Protein AF-A0A7N1A7R1-F1 (afdb_monomer_lite)

Structure (mmCIF, N/CA/C/O backbone):
data_AF-A0A7N1A7R1-F1
#
_entry.id   AF-A0A7N1A7R1-F1
#
loop_
_atom_site.group_PDB
_atom_site.id
_atom_site.type_symbol
_atom_site.label_atom_id
_atom_site.label_alt_id
_atom_site.label_comp_id
_atom_site.label_asym_id
_atom_site.label_entity_id
_atom_site.label_seq_id
_atom_site.pdbx_PDB_ins_code
_atom_site.Cartn_x
_atom_site.Cartn_y
_atom_site.Cartn_z
_atom_site.occupancy
_atom_site.B_iso_or_equiv
_atom_site.auth_seq_id
_atom_site.auth_comp_id
_atom_site.auth_asym_id
_atom_site.auth_atom_id
_atom_site.pdbx_PDB_model_num
ATOM 1 N N . MET A 1 1 ? -3.453 -7.216 -19.757 1.00 86.88 1 MET A N 1
ATOM 2 C CA . MET A 1 1 ? -2.695 -7.374 -18.494 1.00 86.88 1 MET A CA 1
ATOM 3 C C . MET A 1 1 ? -1.638 -6.283 -18.431 1.00 86.88 1 MET A C 1
ATOM 5 O O . MET A 1 1 ? -1.016 -6.055 -19.463 1.00 86.88 1 MET A O 1
ATOM 9 N N . PRO A 1 2 ? -1.435 -5.600 -17.291 1.00 92.50 2 PRO A N 1
ATOM 10 C CA . PRO A 1 2 ? -0.330 -4.655 -17.139 1.00 92.50 2 PRO A CA 1
ATOM 11 C C . PRO A 1 2 ? 1.017 -5.373 -17.261 1.00 92.50 2 PRO A C 1
ATOM 13 O O . PRO A 1 2 ? 1.171 -6.484 -16.754 1.00 92.50 2 PRO A O 1
ATOM 16 N N . PHE A 1 3 ? 1.992 -4.735 -17.901 1.00 91.94 3 PHE A N 1
ATOM 17 C CA . PHE A 1 3 ? 3.361 -5.236 -18.005 1.00 91.94 3 PHE A CA 1
ATOM 18 C C . PHE A 1 3 ? 4.352 -4.109 -17.717 1.00 91.94 3 PHE A C 1
ATOM 20 O O . PHE A 1 3 ? 4.019 -2.926 -17.795 1.00 91.94 3 PHE A O 1
ATOM 27 N N . THR A 1 4 ? 5.578 -4.471 -17.353 1.00 90.50 4 THR A N 1
ATOM 28 C CA . THR A 1 4 ? 6.658 -3.500 -17.155 1.00 90.50 4 THR A CA 1
ATOM 29 C C . THR A 1 4 ? 7.509 -3.433 -18.413 1.00 90.50 4 THR A C 1
ATOM 31 O O . THR A 1 4 ? 7.821 -4.457 -19.001 1.00 90.50 4 THR A O 1
ATOM 34 N N . VAL A 1 5 ? 7.967 -2.244 -18.808 1.00 87.88 5 VAL A N 1
ATOM 35 C CA . VAL A 1 5 ? 8.878 -2.094 -19.960 1.00 87.88 5 VAL A CA 1
ATOM 36 C C . VAL A 1 5 ? 10.149 -2.942 -19.801 1.00 87.88 5 VAL A C 1
ATOM 38 O O . VAL A 1 5 ? 10.743 -3.350 -20.789 1.00 87.88 5 VAL A O 1
ATOM 41 N N . ARG A 1 6 ? 10.544 -3.270 -18.561 1.00 86.62 6 ARG A N 1
ATOM 42 C CA . ARG A 1 6 ? 11.697 -4.139 -18.277 1.00 86.62 6 ARG A CA 1
ATOM 43 C C . ARG A 1 6 ? 11.546 -5.573 -18.790 1.00 86.62 6 ARG A C 1
ATOM 45 O O . ARG A 1 6 ? 12.562 -6.234 -18.940 1.00 86.62 6 ARG A O 1
ATOM 52 N N . THR A 1 7 ? 10.328 -6.064 -19.029 1.00 86.94 7 THR A N 1
ATOM 53 C CA . THR A 1 7 ? 10.118 -7.408 -19.597 1.00 86.94 7 THR A CA 1
ATOM 54 C C . THR A 1 7 ? 10.251 -7.432 -21.117 1.00 86.94 7 THR A C 1
ATOM 56 O O . THR A 1 7 ? 10.199 -8.506 -21.699 1.00 86.94 7 THR A O 1
ATOM 59 N N . LEU A 1 8 ? 10.396 -6.275 -21.773 1.00 85.75 8 LEU A N 1
ATOM 60 C CA . LEU A 1 8 ? 10.698 -6.204 -23.200 1.00 85.75 8 LEU A CA 1
ATOM 61 C C . LEU A 1 8 ? 12.222 -6.252 -23.372 1.00 85.75 8 LEU A C 1
ATOM 63 O O . LEU A 1 8 ? 12.931 -5.361 -22.908 1.00 85.75 8 LEU A O 1
ATOM 67 N N . GLU A 1 9 ? 12.724 -7.304 -24.018 1.00 72.94 9 GLU A N 1
ATOM 68 C CA . GLU A 1 9 ? 14.166 -7.571 -24.163 1.00 72.94 9 GLU A CA 1
ATOM 69 C C . GLU A 1 9 ? 14.865 -6.578 -25.108 1.00 72.94 9 GLU A C 1
ATOM 71 O O . GLU A 1 9 ? 16.069 -6.325 -25.010 1.00 72.94 9 GLU A O 1
ATOM 76 N N . GLU A 1 10 ? 14.108 -5.956 -26.011 1.00 78.19 10 GLU A N 1
ATOM 77 C CA . GLU A 1 10 ? 14.656 -5.067 -27.024 1.00 78.19 10 GLU A CA 1
ATOM 78 C C . GLU A 1 10 ? 14.799 -3.622 -26.534 1.00 78.19 10 GLU A C 1
ATOM 80 O O . GLU A 1 10 ? 13.828 -2.933 -26.219 1.00 78.19 10 GLU A O 1
ATOM 85 N N . LYS A 1 11 ? 16.020 -3.075 -26.611 1.00 71.44 11 LYS A N 1
ATOM 86 C CA . LYS A 1 11 ? 16.288 -1.646 -26.341 1.00 71.44 11 LYS A CA 1
ATOM 87 C C . LYS A 1 11 ? 15.489 -0.700 -27.253 1.00 71.44 11 LYS A C 1
ATOM 89 O O . LYS A 1 11 ? 15.224 0.439 -26.871 1.00 71.44 11 LYS A O 1
ATOM 94 N N . ARG A 1 12 ? 15.097 -1.176 -28.442 1.00 76.06 12 ARG A N 1
ATOM 95 C CA . ARG A 1 12 ? 14.294 -0.441 -29.434 1.00 76.06 12 ARG A CA 1
ATOM 96 C C . ARG A 1 12 ? 12.810 -0.364 -29.074 1.00 76.06 12 ARG A C 1
ATOM 98 O O . ARG A 1 12 ? 12.125 0.518 -29.583 1.00 76.06 12 ARG A O 1
ATOM 105 N N . ALA A 1 13 ? 12.335 -1.191 -28.139 1.00 81.00 13 ALA A N 1
ATOM 106 C CA . ALA A 1 13 ? 10.935 -1.213 -27.726 1.00 81.00 13 ALA A CA 1
ATOM 107 C C . ALA A 1 13 ? 10.445 0.143 -27.191 1.00 81.00 13 ALA A C 1
ATOM 109 O O . ALA A 1 13 ? 9.278 0.477 -27.350 1.00 81.00 13 ALA A O 1
ATOM 110 N N . ARG A 1 14 ? 11.329 0.975 -26.621 1.00 80.94 14 ARG A N 1
ATOM 111 C CA . ARG A 1 14 ? 10.969 2.322 -26.138 1.00 80.94 14 ARG A CA 1
ATOM 112 C C . ARG A 1 14 ? 10.454 3.250 -27.242 1.00 80.94 14 ARG A C 1
ATOM 114 O O . ARG A 1 14 ? 9.611 4.089 -26.954 1.00 80.94 14 ARG A O 1
ATOM 121 N N . LEU A 1 15 ? 10.952 3.096 -28.472 1.00 83.94 15 LEU A N 1
ATOM 122 C CA . LEU A 1 15 ? 10.509 3.900 -29.613 1.00 83.94 15 LEU A CA 1
ATOM 123 C C . LEU A 1 15 ? 9.097 3.493 -30.045 1.00 83.94 15 LEU A C 1
ATOM 125 O O . LEU A 1 15 ? 8.231 4.352 -30.161 1.00 83.94 15 LEU A O 1
ATOM 129 N N . GLY A 1 16 ? 8.846 2.186 -30.183 1.00 88.25 16 GLY A N 1
ATOM 130 C CA . GLY A 1 16 ? 7.515 1.671 -30.529 1.00 88.25 16 GLY A CA 1
ATOM 131 C C . GLY A 1 16 ? 6.475 1.900 -29.428 1.00 88.25 16 GLY A C 1
ATOM 132 O O . GLY A 1 16 ? 5.317 2.176 -29.713 1.00 88.25 16 GLY A O 1
ATOM 133 N N . LEU A 1 17 ? 6.882 1.866 -28.154 1.00 89.06 17 LEU A N 1
ATOM 134 C CA . LEU A 1 17 ? 5.981 2.163 -27.037 1.00 89.06 17 LEU A CA 1
ATOM 135 C C . LEU A 1 17 ? 5.451 3.599 -27.072 1.00 89.06 17 LEU A C 1
ATOM 137 O O . LEU A 1 17 ? 4.298 3.810 -26.709 1.00 89.06 17 LEU A O 1
ATOM 141 N N . LEU A 1 18 ? 6.268 4.571 -27.490 1.00 89.31 18 LEU A N 1
ATOM 142 C CA . LEU A 1 18 ? 5.836 5.966 -27.580 1.00 89.31 18 LEU A CA 1
ATOM 143 C C . LEU A 1 18 ? 4.723 6.132 -28.621 1.00 89.31 18 LEU A C 1
ATOM 145 O O . LEU A 1 18 ? 3.727 6.791 -28.346 1.00 89.31 18 LEU A O 1
ATOM 149 N N . GLU A 1 19 ? 4.865 5.484 -29.777 1.00 91.62 19 GLU A N 1
ATOM 150 C CA . GLU A 1 19 ? 3.824 5.438 -30.807 1.00 91.62 19 GLU A CA 1
ATOM 151 C C . GLU A 1 19 ? 2.548 4.773 -30.271 1.00 91.62 19 GLU A C 1
ATOM 153 O O . GLU A 1 19 ? 1.469 5.356 -30.348 1.00 91.62 19 GLU A O 1
ATOM 158 N N . CYS A 1 20 ? 2.666 3.611 -29.623 1.00 92.06 20 CYS A N 1
ATOM 159 C CA . CYS A 1 20 ? 1.520 2.918 -29.035 1.00 92.06 20 CYS A CA 1
ATOM 160 C C . CYS A 1 20 ? 0.779 3.744 -27.971 1.00 92.06 20 CYS A C 1
ATOM 162 O O . CYS A 1 20 ? -0.436 3.620 -27.853 1.00 92.06 20 CYS A O 1
ATOM 164 N N . VAL A 1 21 ? 1.482 4.565 -27.188 1.00 92.06 21 VAL A N 1
ATOM 165 C CA . VAL A 1 21 ? 0.848 5.470 -26.214 1.00 92.06 21 VAL A CA 1
ATOM 166 C C . VAL A 1 21 ? 0.192 6.660 -26.919 1.00 92.06 21 VAL A C 1
ATOM 168 O O . VAL A 1 21 ? -0.936 7.001 -26.587 1.00 92.06 21 VAL A O 1
ATOM 171 N N . ASN A 1 22 ? 0.849 7.260 -27.917 1.00 93.31 22 ASN A N 1
ATOM 172 C CA . ASN A 1 22 ? 0.305 8.399 -28.669 1.00 93.31 22 ASN A CA 1
ATOM 173 C C . ASN A 1 22 ? -0.951 8.047 -29.481 1.00 93.31 22 ASN A C 1
ATOM 175 O O . ASN A 1 22 ? -1.760 8.925 -29.764 1.00 93.31 22 ASN A O 1
ATOM 179 N N . HIS A 1 23 ? -1.093 6.779 -29.870 1.00 95.81 23 HIS A N 1
ATOM 180 C CA . HIS A 1 23 ? -2.244 6.257 -30.608 1.00 95.81 23 HIS A CA 1
ATOM 181 C C . HIS A 1 23 ? -3.241 5.486 -29.723 1.00 95.81 23 HIS A C 1
ATOM 183 O O . HIS A 1 23 ? -4.032 4.703 -30.247 1.00 95.81 23 HIS A O 1
ATOM 189 N N . ASP A 1 24 ? -3.197 5.669 -28.397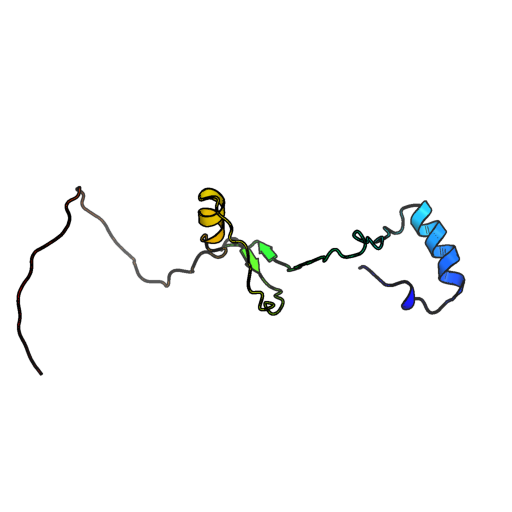 1.00 92.25 24 ASP A N 1
ATOM 190 C CA . ASP A 1 24 ? -4.121 5.064 -27.419 1.00 92.25 24 ASP A CA 1
ATOM 191 C C . ASP A 1 24 ? -4.186 3.521 -27.439 1.00 92.25 24 ASP A C 1
ATOM 193 O O . ASP A 1 24 ? -5.121 2.903 -26.925 1.00 92.25 24 ASP A O 1
ATOM 197 N N . LEU A 1 25 ? -3.165 2.859 -27.990 1.00 94.06 25 LEU A N 1
ATOM 198 C CA . LEU A 1 25 ? -3.036 1.398 -27.959 1.00 94.06 25 LEU A CA 1
ATOM 199 C C . LEU A 1 25 ? -2.582 0.906 -26.580 1.00 94.06 25 LEU A C 1
ATOM 201 O O . LEU A 1 25 ? -2.847 -0.237 -26.201 1.00 94.06 25 LEU A O 1
ATOM 205 N N . LEU A 1 26 ? -1.881 1.758 -25.827 1.00 92.69 26 LEU A N 1
ATOM 206 C CA . LEU A 1 26 ? -1.390 1.472 -24.485 1.00 92.69 26 LEU A CA 1
ATOM 207 C C . LEU A 1 26 ? -1.720 2.610 -23.524 1.00 92.69 26 LEU A C 1
ATOM 209 O O . LEU A 1 26 ? -1.340 3.753 -23.748 1.00 92.69 26 LEU A O 1
ATOM 213 N N . GLN A 1 27 ? -2.323 2.256 -22.388 1.00 92.12 27 GLN A N 1
ATOM 214 C CA . GLN A 1 27 ? -2.546 3.184 -21.284 1.00 92.12 27 GLN A CA 1
ATOM 215 C C . GLN A 1 27 ? -1.329 3.184 -20.342 1.00 92.12 27 GLN A C 1
ATOM 217 O O . GLN A 1 27 ? -1.044 2.149 -19.722 1.00 92.12 27 GLN A O 1
ATOM 222 N N . PRO A 1 28 ? -0.601 4.307 -20.192 1.00 92.75 28 PRO A N 1
ATOM 223 C CA . PRO A 1 28 ? 0.503 4.392 -19.248 1.00 92.75 28 PRO A CA 1
ATOM 224 C C . PRO A 1 28 ? -0.004 4.464 -17.801 1.00 92.75 28 PRO A C 1
ATOM 226 O O . PRO A 1 28 ? -1.024 5.081 -17.502 1.00 92.75 28 PRO A O 1
ATOM 229 N N . TYR A 1 29 ? 0.760 3.875 -16.879 1.00 94.31 29 TYR A N 1
ATOM 230 C CA . TYR A 1 29 ? 0.573 4.037 -15.434 1.00 94.31 29 TYR A CA 1
ATOM 231 C C . TYR A 1 29 ? 1.666 4.984 -14.907 1.00 94.31 29 TYR A C 1
ATOM 233 O O . TYR A 1 29 ? 2.782 4.517 -14.656 1.00 94.31 29 TYR A O 1
ATOM 241 N N . PRO A 1 30 ? 1.408 6.304 -14.799 1.00 92.00 30 PRO A N 1
ATOM 242 C CA . PRO A 1 30 ? 2.424 7.271 -14.395 1.00 92.00 30 PRO A CA 1
ATOM 243 C C . PRO A 1 30 ? 2.843 7.070 -12.936 1.00 92.00 30 PRO A C 1
ATOM 245 O O . PRO A 1 30 ? 2.038 6.696 -12.081 1.00 92.00 30 PRO A O 1
ATOM 248 N N . VAL A 1 31 ? 4.115 7.346 -12.648 1.00 92.31 31 VAL A N 1
ATOM 249 C CA . VAL A 1 31 ? 4.639 7.337 -11.280 1.00 92.31 31 VAL A CA 1
ATOM 250 C C . VAL A 1 31 ? 4.306 8.678 -10.634 1.00 92.31 31 VAL A C 1
ATOM 252 O O . VAL A 1 31 ? 4.738 9.723 -11.114 1.00 92.31 31 VAL A O 1
ATOM 255 N N . LEU A 1 32 ? 3.512 8.637 -9.565 1.00 93.38 32 LEU A N 1
ATOM 256 C CA . LEU A 1 32 ? 3.114 9.812 -8.795 1.00 93.38 32 LEU A CA 1
ATOM 257 C C . LEU A 1 32 ? 3.966 9.912 -7.528 1.00 93.38 32 LEU A C 1
ATOM 259 O O . LEU A 1 32 ? 4.276 8.896 -6.904 1.00 93.38 32 LEU A O 1
ATOM 263 N N . HIS A 1 33 ? 4.325 11.138 -7.157 1.00 93.25 33 HIS A N 1
ATOM 264 C CA . HIS A 1 33 ? 5.130 11.440 -5.979 1.00 93.25 33 HIS A CA 1
ATOM 265 C C . HIS A 1 33 ? 4.417 12.474 -5.107 1.00 93.25 33 HIS A C 1
ATOM 267 O O . HIS A 1 33 ? 3.824 13.416 -5.630 1.00 93.25 33 HIS A O 1
ATOM 273 N N . GLU A 1 34 ? 4.513 12.302 -3.790 1.00 94.56 34 GLU A N 1
ATOM 274 C CA . GLU A 1 34 ? 4.093 13.308 -2.812 1.00 94.56 34 GLU A CA 1
ATOM 275 C C . GLU A 1 34 ? 5.217 14.306 -2.519 1.00 94.56 34 GLU A C 1
ATOM 277 O O . GLU A 1 34 ? 6.350 14.172 -2.998 1.00 94.56 34 GLU A O 1
ATOM 282 N N . LYS A 1 35 ? 4.899 15.330 -1.724 1.00 95.25 35 LYS A N 1
ATOM 283 C CA . LYS A 1 35 ? 5.865 16.349 -1.318 1.00 95.25 35 LYS A CA 1
ATOM 284 C C . LYS A 1 35 ? 7.015 15.737 -0.504 1.00 95.25 35 LYS A C 1
ATOM 286 O O . LYS A 1 35 ? 6.824 14.742 0.199 1.00 95.25 35 LYS A O 1
ATOM 291 N N . PRO A 1 36 ? 8.214 16.345 -0.551 1.00 91.56 36 PRO A N 1
ATOM 292 C CA . PRO A 1 36 ? 9.340 15.883 0.250 1.00 91.56 36 PRO A CA 1
ATOM 293 C C . PRO A 1 36 ? 8.994 15.883 1.745 1.00 91.56 36 PRO A C 1
ATOM 295 O O . PRO A 1 36 ? 8.635 16.922 2.293 1.00 91.56 36 PRO A O 1
ATOM 298 N N . GLY A 1 37 ? 9.134 14.725 2.392 1.00 91.19 37 GLY A N 1
ATOM 299 C CA . GLY A 1 37 ? 8.854 14.544 3.821 1.00 91.19 37 GLY A CA 1
ATOM 300 C C . GLY A 1 37 ? 7.480 13.951 4.150 1.00 91.19 37 GLY A C 1
ATOM 30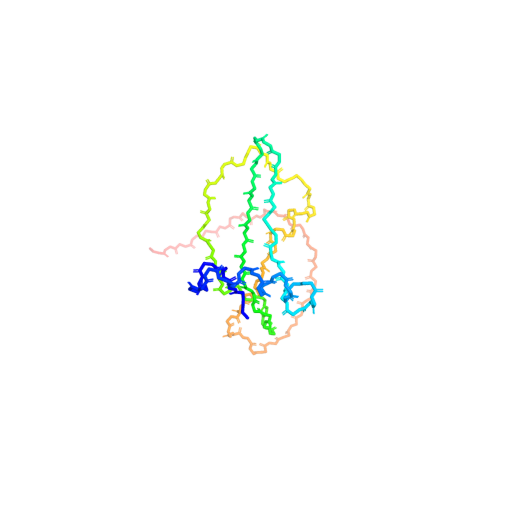1 O O . GLY A 1 37 ? 7.276 13.561 5.298 1.00 91.19 37 GLY A O 1
ATOM 302 N N . ASP A 1 38 ? 6.579 13.818 3.170 1.00 92.94 38 ASP A N 1
ATOM 303 C CA . ASP A 1 38 ? 5.262 13.201 3.365 1.00 92.94 38 ASP A CA 1
ATOM 304 C C . ASP A 1 38 ? 5.288 11.678 3.135 1.00 92.94 38 ASP A C 1
ATOM 306 O O . ASP A 1 38 ? 6.127 11.138 2.408 1.00 92.94 38 ASP A O 1
ATOM 310 N N . PHE A 1 39 ? 4.334 10.972 3.750 1.00 89.38 39 PHE A N 1
ATOM 311 C CA . PHE A 1 39 ? 4.198 9.515 3.666 1.00 89.38 39 PHE A CA 1
ATOM 312 C C . PHE A 1 39 ? 2.922 9.105 2.924 1.00 89.38 39 PHE A C 1
ATOM 314 O O . PHE A 1 39 ? 1.847 9.650 3.169 1.00 89.38 39 PHE A O 1
ATOM 321 N N . VAL A 1 40 ? 3.026 8.076 2.074 1.00 91.38 40 VAL A N 1
ATOM 322 C CA . VAL A 1 40 ? 1.895 7.498 1.329 1.00 91.38 40 VAL A CA 1
ATOM 323 C C . VAL A 1 40 ? 1.589 6.095 1.833 1.00 91.38 40 VAL A C 1
ATOM 325 O O . VAL A 1 40 ? 2.455 5.222 1.805 1.00 91.38 40 VAL A O 1
ATOM 328 N N . ALA A 1 41 ? 0.335 5.852 2.216 1.00 90.19 41 ALA A N 1
ATOM 329 C CA . ALA A 1 41 ? -0.173 4.520 2.531 1.00 90.19 41 ALA A CA 1
ATOM 330 C C . ALA A 1 41 ? -1.184 4.067 1.464 1.00 90.19 41 ALA A C 1
ATOM 332 O O . ALA A 1 41 ? -2.168 4.756 1.201 1.00 90.19 41 ALA A O 1
ATOM 333 N N . HIS A 1 42 ? -0.968 2.893 0.862 1.00 88.94 42 HIS A N 1
ATOM 334 C CA . HIS A 1 42 ? -1.872 2.306 -0.134 1.00 88.94 42 HIS A CA 1
ATOM 335 C C . HIS A 1 42 ? -2.208 0.865 0.249 1.00 88.94 42 HIS A C 1
ATOM 337 O O . HIS A 1 42 ? -1.348 -0.013 0.236 1.00 88.94 42 HIS A O 1
ATOM 343 N N . ILE A 1 43 ? -3.485 0.610 0.542 1.00 90.06 43 ILE A N 1
ATOM 344 C CA . ILE A 1 43 ? -4.009 -0.732 0.804 1.00 90.06 43 ILE A CA 1
ATOM 345 C C . ILE A 1 43 ? -4.892 -1.138 -0.376 1.00 90.06 43 ILE A C 1
ATOM 347 O O . ILE A 1 43 ? -5.959 -0.566 -0.586 1.00 90.06 43 ILE A O 1
ATOM 351 N N . LYS A 1 44 ? -4.450 -2.132 -1.152 1.00 91.88 44 LYS A N 1
ATOM 352 C CA . LYS A 1 44 ? -5.202 -2.679 -2.287 1.00 91.88 44 LYS A CA 1
ATOM 353 C C . LYS A 1 44 ? -5.620 -4.111 -1.990 1.00 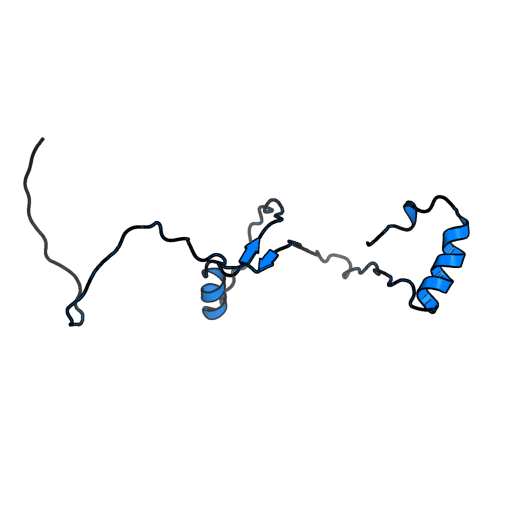91.88 44 LYS A C 1
ATOM 355 O O . LYS A 1 44 ? -4.796 -4.936 -1.606 1.00 91.88 44 LYS A O 1
ATOM 360 N N . PHE A 1 45 ? -6.894 -4.403 -2.205 1.00 91.88 45 PHE A N 1
ATOM 361 C CA . PHE A 1 45 ? -7.445 -5.745 -2.110 1.00 91.88 45 PHE A CA 1
ATOM 362 C C . PHE A 1 45 ? -8.540 -5.934 -3.155 1.00 91.88 45 PHE A C 1
ATOM 364 O O . PHE A 1 45 ? -9.114 -4.977 -3.670 1.00 91.88 45 PHE A O 1
ATOM 371 N N . THR A 1 46 ? -8.820 -7.187 -3.469 1.00 92.94 46 THR A N 1
ATOM 372 C CA . THR A 1 46 ? -9.852 -7.600 -4.413 1.00 92.94 46 THR A CA 1
ATOM 373 C C . THR A 1 46 ? -11.031 -8.186 -3.646 1.00 92.94 46 THR A C 1
ATOM 375 O O . THR A 1 46 ? -10.865 -8.929 -2.672 1.00 92.94 46 THR A O 1
ATOM 378 N N . VAL A 1 47 ? -12.236 -7.807 -4.069 1.00 91.81 47 VAL A N 1
ATOM 379 C CA . VAL A 1 47 ? -13.503 -8.212 -3.454 1.00 91.81 47 VAL A CA 1
ATOM 380 C C . VAL A 1 47 ? -14.375 -8.869 -4.509 1.00 91.81 47 VAL A C 1
ATOM 382 O O . VAL A 1 47 ? -14.501 -8.353 -5.617 1.00 91.81 47 VAL A O 1
ATOM 385 N N . LEU A 1 48 ? -15.004 -9.981 -4.152 1.00 91.12 48 LEU A N 1
ATOM 386 C CA . LEU A 1 48 ? -16.064 -10.608 -4.924 1.00 91.12 48 LEU A CA 1
ATOM 387 C C . LEU A 1 48 ? -17.419 -10.174 -4.371 1.00 91.12 48 LEU A C 1
ATOM 389 O O . LEU A 1 48 ? -17.672 -10.270 -3.170 1.00 91.12 48 LEU A O 1
ATOM 393 N N . LEU A 1 49 ? -18.308 -9.721 -5.248 1.00 89.81 49 LEU A N 1
ATOM 394 C CA . LEU A 1 49 ? -19.678 -9.381 -4.878 1.00 89.81 49 LEU A CA 1
ATOM 395 C C . LEU A 1 49 ? -20.560 -10.611 -5.070 1.00 89.81 49 LEU A C 1
ATOM 397 O O . LEU A 1 49 ? -20.965 -10.932 -6.184 1.00 89.81 49 LEU A O 1
ATOM 401 N N . MET A 1 50 ? -20.841 -11.312 -3.973 1.00 87.69 50 MET A N 1
ATOM 402 C CA . MET A 1 50 ? -21.706 -12.488 -3.981 1.00 87.69 50 MET A CA 1
ATOM 403 C C . MET A 1 50 ? -23.104 -12.119 -3.467 1.00 87.69 50 MET A C 1
ATOM 405 O O . MET A 1 50 ? -23.234 -11.210 -2.645 1.00 87.69 50 MET A O 1
ATOM 409 N N . PRO A 1 51 ? -24.159 -12.878 -3.821 1.00 85.62 51 PRO A N 1
ATOM 410 C CA . PRO A 1 51 ? -25.495 -12.683 -3.241 1.00 85.62 51 PRO A CA 1
ATOM 411 C C . PRO A 1 51 ? -25.519 -12.759 -1.701 1.00 85.62 51 PRO A C 1
ATOM 413 O O . PRO A 1 51 ? -26.363 -12.152 -1.045 1.00 85.62 51 PRO A O 1
ATOM 416 N N . ASN A 1 52 ? -24.558 -13.481 -1.113 1.00 79.56 52 ASN A N 1
ATOM 417 C CA . ASN A 1 52 ? -24.396 -13.633 0.336 1.00 79.56 52 ASN A CA 1
ATOM 418 C C . ASN A 1 52 ? -23.623 -12.476 1.005 1.00 79.56 52 ASN A C 1
ATOM 420 O O . ASN A 1 52 ? -23.502 -12.462 2.231 1.00 79.56 52 ASN A O 1
ATOM 424 N N . GLY A 1 53 ? -23.104 -11.519 0.235 1.00 82.56 53 GLY A N 1
ATOM 425 C CA . GLY A 1 53 ? -22.305 -10.390 0.714 1.00 82.56 53 GLY A CA 1
ATOM 426 C C . GLY A 1 53 ? -20.944 -10.280 0.024 1.00 82.56 53 GLY A C 1
ATOM 427 O O . GLY A 1 53 ? -20.576 -11.106 -0.811 1.00 82.56 53 GLY A O 1
ATOM 428 N N . SER A 1 54 ? -20.198 -9.242 0.393 1.00 87.44 54 SER A N 1
ATOM 429 C CA . SER A 1 54 ? -18.886 -8.937 -0.178 1.00 87.44 54 SER A CA 1
ATOM 430 C C . SER A 1 54 ? -17.801 -9.835 0.414 1.00 87.44 54 SER A C 1
ATOM 432 O O . SER A 1 54 ? -17.567 -9.832 1.624 1.00 87.44 54 SER A O 1
ATOM 434 N N . ASP A 1 55 ? -17.117 -10.601 -0.431 1.00 86.56 55 ASP A N 1
ATOM 435 C CA . ASP A 1 55 ? -16.034 -11.490 -0.026 1.00 86.56 55 ASP A CA 1
ATOM 436 C C . ASP A 1 55 ? -14.665 -10.923 -0.402 1.00 86.56 55 ASP A C 1
ATOM 438 O O . ASP A 1 55 ? -14.338 -10.785 -1.577 1.00 86.56 55 ASP A O 1
ATOM 442 N N . ARG A 1 56 ? -13.849 -10.584 0.600 1.00 87.06 56 ARG A N 1
ATOM 443 C CA . ARG A 1 56 ? -12.467 -10.147 0.389 1.00 87.06 56 ARG A CA 1
ATOM 444 C C . ARG A 1 56 ? -11.577 -11.366 0.148 1.00 87.06 56 ARG A C 1
ATOM 446 O O . ARG A 1 56 ? -11.352 -12.140 1.076 1.00 87.06 56 ARG A O 1
ATOM 453 N N . ILE A 1 57 ? -11.026 -11.477 -1.059 1.00 90.00 57 ILE A N 1
ATOM 454 C CA . ILE A 1 57 ? -10.219 -12.633 -1.482 1.00 90.00 57 ILE A CA 1
ATOM 455 C C . ILE A 1 57 ? -8.712 -12.426 -1.316 1.00 90.00 57 ILE A C 1
ATOM 457 O O . ILE A 1 57 ? -7.984 -13.386 -1.093 1.00 90.00 57 ILE A O 1
ATOM 461 N N . THR A 1 58 ? -8.234 -11.184 -1.400 1.00 91.38 58 THR A N 1
ATOM 462 C CA . THR A 1 58 ? -6.830 -10.849 -1.142 1.00 91.38 58 THR A CA 1
ATOM 463 C C . THR A 1 58 ? -6.739 -9.970 0.094 1.00 91.38 58 THR A C 1
ATOM 465 O O . THR A 1 58 ? -7.573 -9.095 0.325 1.00 91.38 58 THR A O 1
ATOM 468 N N . SER A 1 59 ? -5.741 -10.223 0.930 1.00 83.81 59 SER A N 1
ATOM 469 C CA . SER A 1 59 ? -5.469 -9.421 2.118 1.00 83.81 59 SER A CA 1
ATOM 470 C C . SER A 1 59 ? -3.977 -9.214 2.266 1.00 83.81 59 SER A C 1
ATOM 472 O O . SER A 1 59 ? -3.191 -10.100 1.941 1.00 83.81 59 SER A O 1
ATOM 474 N N . HIS A 1 60 ? -3.605 -8.056 2.793 1.00 82.19 60 HIS A N 1
ATOM 475 C CA . HIS A 1 60 ? -2.241 -7.773 3.204 1.00 82.19 60 HIS A CA 1
ATOM 476 C C . HIS A 1 60 ? -2.134 -7.910 4.731 1.00 82.19 60 HIS A C 1
ATOM 478 O O . HIS A 1 60 ? -3.127 -7.619 5.411 1.00 82.19 60 HIS A O 1
ATOM 484 N N . PRO A 1 61 ? -0.987 -8.357 5.279 1.00 85.38 61 PRO A N 1
ATOM 485 C CA . PRO A 1 61 ? -0.739 -8.302 6.715 1.00 85.38 61 PRO A CA 1
ATOM 486 C C . PRO A 1 61 ? -0.977 -6.885 7.239 1.00 85.38 61 PRO A C 1
ATOM 488 O O . PRO A 1 61 ? -0.582 -5.908 6.601 1.00 85.38 61 PRO A O 1
ATOM 491 N N . LEU A 1 62 ? -1.668 -6.773 8.374 1.00 80.56 62 LEU A N 1
ATOM 492 C CA . LEU A 1 62 ? -1.918 -5.475 8.983 1.00 80.56 62 LEU A CA 1
ATOM 493 C C . LEU A 1 62 ? -0.602 -4.939 9.544 1.00 80.56 62 LEU A C 1
ATOM 495 O O . LEU A 1 62 ? 0.058 -5.618 10.325 1.00 80.56 62 LEU A O 1
ATOM 499 N N . GLN A 1 63 ? -0.236 -3.723 9.152 1.00 82.56 63 GLN A N 1
ATOM 500 C CA . GLN A 1 63 ? 0.877 -3.026 9.774 1.00 82.56 63 GLN A CA 1
ATOM 501 C C . GLN A 1 63 ? 0.434 -2.515 11.145 1.00 82.56 63 GLN A C 1
ATOM 503 O O . GLN A 1 63 ? -0.570 -1.809 11.255 1.00 82.56 63 GLN A O 1
ATOM 508 N N . GLU A 1 64 ? 1.184 -2.870 12.182 1.00 81.44 64 GLU A N 1
ATOM 509 C CA . GLU A 1 64 ? 0.963 -2.347 13.525 1.00 81.44 64 GLU A CA 1
ATOM 510 C C . GLU A 1 64 ? 1.351 -0.868 13.549 1.00 81.44 64 GLU A C 1
ATOM 512 O O . GLU A 1 64 ? 2.516 -0.501 13.397 1.00 81.44 64 GLU A O 1
ATOM 517 N N . VAL A 1 65 ? 0.350 -0.004 13.692 1.00 84.12 65 VAL A N 1
ATOM 518 C CA . VAL A 1 65 ? 0.529 1.441 13.822 1.00 84.12 65 VAL A CA 1
ATOM 519 C C . VAL A 1 65 ? -0.202 1.874 15.079 1.00 84.12 65 VAL A C 1
ATOM 521 O O . VAL A 1 65 ? -1.346 1.478 15.289 1.00 84.12 65 VAL A O 1
ATOM 524 N N . GLN A 1 66 ? 0.456 2.691 15.901 1.00 83.50 66 GLN A N 1
ATOM 525 C CA . GLN A 1 66 ? -0.156 3.332 17.061 1.00 83.50 66 GLN A CA 1
ATOM 526 C C . GLN A 1 66 ? -0.647 4.724 16.649 1.00 83.50 66 GLN A C 1
ATOM 528 O O . GLN A 1 66 ? 0.167 5.646 16.534 1.00 83.50 66 GLN A O 1
ATOM 533 N N . PRO A 1 67 ? -1.946 4.901 16.352 1.00 85.38 67 PRO A N 1
ATOM 534 C CA . PRO A 1 67 ? -2.448 6.183 15.894 1.00 85.38 67 PRO A CA 1
ATOM 535 C C . PRO A 1 67 ? -2.457 7.185 17.051 1.00 85.38 67 PRO A C 1
ATOM 537 O O . PRO A 1 67 ? -3.071 6.958 18.088 1.00 85.38 67 PRO A O 1
ATOM 540 N N . THR A 1 68 ? -1.824 8.340 16.856 1.00 86.06 68 THR A N 1
ATOM 541 C CA . THR A 1 68 ? -1.887 9.454 17.820 1.00 86.06 68 THR A CA 1
ATOM 542 C C . THR A 1 68 ? -3.245 10.164 17.795 1.00 86.06 68 THR A C 1
ATOM 544 O O . THR A 1 68 ? -3.591 10.880 18.728 1.00 86.06 68 THR A O 1
ATOM 547 N N . ARG A 1 69 ? -4.020 9.995 16.715 1.00 84.75 69 ARG A N 1
ATOM 548 C CA . ARG A 1 69 ? -5.337 10.613 16.531 1.00 84.75 69 ARG A CA 1
ATOM 549 C C . ARG A 1 69 ? -6.378 9.551 16.219 1.00 84.75 69 ARG A C 1
ATOM 551 O O . ARG A 1 69 ? -6.161 8.710 15.348 1.00 84.75 69 ARG A O 1
ATOM 558 N N . THR A 1 70 ? -7.509 9.616 16.910 1.00 83.88 70 THR A N 1
ATOM 559 C CA . THR A 1 70 ? -8.664 8.749 16.679 1.00 83.88 70 THR A CA 1
ATOM 560 C C . THR A 1 70 ? -9.683 9.431 15.775 1.00 83.88 70 THR A C 1
ATOM 562 O O . THR A 1 70 ? -9.709 10.649 15.642 1.00 83.88 70 THR A O 1
ATOM 565 N N . VAL A 1 71 ? -10.531 8.637 15.125 1.00 87.00 71 VAL A N 1
ATOM 566 C CA . VAL A 1 71 ? -11.697 9.168 14.410 1.00 87.00 71 VAL A CA 1
ATOM 567 C C . VAL A 1 71 ? -12.719 9.594 15.457 1.00 87.00 71 VAL A C 1
ATOM 569 O O . VAL A 1 71 ? -13.054 8.764 16.295 1.00 87.00 71 VAL A O 1
ATOM 572 N N . ASP A 1 72 ? -13.228 10.828 15.418 1.00 87.19 72 ASP A N 1
ATOM 573 C CA . ASP A 1 72 ? -14.146 11.347 16.448 1.00 87.19 72 ASP A CA 1
ATOM 574 C C . ASP A 1 72 ? -15.619 11.386 16.012 1.00 87.19 72 ASP A C 1
ATOM 576 O O . ASP A 1 72 ? -16.504 11.278 16.860 1.00 87.19 72 ASP A O 1
ATOM 580 N N . ASP A 1 73 ? -15.893 11.437 14.703 1.00 92.50 73 ASP A N 1
ATOM 581 C CA . ASP A 1 73 ? -17.255 11.523 14.160 1.00 92.50 73 ASP A CA 1
ATOM 582 C C . ASP A 1 73 ? -18.086 10.259 14.483 1.00 92.50 73 ASP A C 1
ATOM 584 O O . ASP A 1 73 ? -17.722 9.148 14.063 1.00 92.50 73 ASP A O 1
ATOM 588 N N . PRO A 1 74 ? -19.229 10.400 15.187 1.00 88.06 74 PRO A N 1
ATOM 589 C CA . PRO A 1 74 ? -20.076 9.273 15.565 1.00 88.06 74 PRO A CA 1
ATOM 590 C C . PRO A 1 74 ? -20.648 8.503 14.365 1.00 88.06 74 PRO A C 1
ATOM 592 O O . PRO A 1 74 ? -20.828 7.286 14.457 1.00 88.06 74 PRO A O 1
ATOM 595 N N . LYS A 1 75 ? -20.898 9.154 13.221 1.00 91.69 75 LYS A N 1
ATOM 596 C CA . LYS A 1 75 ? -21.440 8.487 12.022 1.00 91.69 75 LYS A CA 1
ATOM 597 C C . LYS A 1 75 ? -20.405 7.572 11.369 1.00 91.69 75 LYS A C 1
ATOM 599 O O . LYS A 1 75 ? -20.729 6.448 10.990 1.00 91.69 75 LYS A O 1
ATOM 604 N N . ILE A 1 76 ? -19.152 8.020 11.289 1.00 89.69 76 ILE A N 1
ATOM 605 C CA . ILE A 1 76 ? -18.054 7.226 10.716 1.00 89.69 76 ILE A CA 1
ATOM 606 C C . ILE A 1 76 ? -17.729 6.040 11.629 1.00 89.69 76 ILE A C 1
ATOM 608 O O . ILE A 1 76 ? -17.547 4.924 11.139 1.00 89.69 76 ILE A O 1
ATOM 612 N N . LYS A 1 77 ? -17.739 6.243 12.954 1.00 88.75 77 LYS A N 1
ATOM 613 C CA . LYS A 1 77 ? -17.603 5.144 13.925 1.00 88.75 77 LYS A CA 1
ATOM 614 C C . LYS A 1 77 ? -18.678 4.078 13.726 1.00 88.75 77 LYS A C 1
ATOM 616 O O . LYS A 1 77 ? -18.355 2.892 13.715 1.00 88.75 77 LYS A O 1
ATOM 621 N N . ALA A 1 78 ? -19.929 4.493 13.514 1.00 91.44 78 ALA A N 1
ATOM 622 C CA . ALA A 1 78 ? -21.020 3.564 13.249 1.00 91.44 78 ALA A CA 1
ATOM 623 C C . ALA A 1 78 ? -20.771 2.730 11.979 1.00 91.44 78 ALA A C 1
ATOM 625 O O . ALA A 1 78 ? -20.979 1.521 12.011 1.00 91.44 78 ALA A O 1
ATOM 626 N N . TRP A 1 79 ? -20.267 3.326 10.889 1.00 91.19 79 TRP A N 1
ATOM 627 C CA . TRP A 1 79 ? -19.937 2.585 9.662 1.00 91.19 79 TRP A CA 1
ATOM 628 C C . TRP A 1 79 ? -18.755 1.631 9.816 1.00 91.19 79 TRP A C 1
ATOM 630 O O . TRP A 1 79 ? -18.820 0.512 9.315 1.00 91.19 79 TRP A O 1
ATOM 640 N N . LEU A 1 80 ? -17.696 2.040 10.518 1.00 87.81 80 LEU A N 1
ATOM 641 C CA . LEU A 1 80 ? -16.530 1.184 10.764 1.00 87.81 80 LEU A CA 1
ATOM 642 C C . LEU A 1 80 ? -16.876 -0.043 11.620 1.00 87.81 80 LEU A C 1
ATOM 644 O O . LEU A 1 80 ? -16.246 -1.088 11.469 1.00 87.81 80 LEU A O 1
ATOM 648 N N . ALA A 1 81 ? -17.888 0.063 12.485 1.00 87.25 81 ALA A N 1
ATOM 649 C CA . ALA A 1 81 ? -18.396 -1.056 13.274 1.00 87.25 81 ALA A CA 1
ATOM 650 C C . ALA A 1 81 ? -19.272 -2.037 12.466 1.00 87.25 81 ALA A C 1
ATOM 652 O O . ALA A 1 81 ? -19.527 -3.154 12.928 1.00 87.25 81 ALA A O 1
ATOM 653 N N . LEU A 1 82 ? -19.747 -1.661 11.270 1.00 87.56 82 LEU A N 1
ATOM 654 C CA . LEU A 1 82 ? -20.568 -2.545 10.442 1.00 87.56 82 LEU A CA 1
ATOM 655 C C . LEU A 1 82 ? -19.733 -3.699 9.877 1.00 87.56 82 LEU A C 1
ATOM 657 O O . LEU A 1 82 ? -18.665 -3.519 9.295 1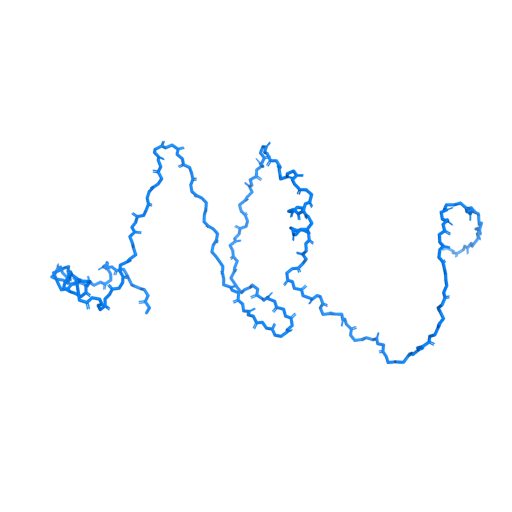.00 87.56 82 LEU A O 1
ATOM 661 N N . SER A 1 83 ? -20.267 -4.916 9.993 1.00 80.88 83 SER A N 1
ATOM 662 C CA . SER A 1 83 ? -19.635 -6.091 9.398 1.00 80.88 83 SER A CA 1
ATOM 663 C C . SER A 1 83 ? -19.833 -6.115 7.882 1.00 80.88 83 SER A C 1
ATOM 665 O O . SER A 1 83 ? -20.946 -5.961 7.380 1.00 80.88 83 SER A O 1
ATOM 667 N N . THR A 1 84 ? -18.757 -6.377 7.144 1.00 77.31 84 THR A N 1
ATOM 668 C CA . THR A 1 84 ? -18.754 -6.420 5.672 1.00 77.31 84 THR A CA 1
ATOM 669 C C . THR A 1 84 ? -19.290 -7.733 5.088 1.00 77.31 84 THR A C 1
ATOM 671 O O . THR A 1 84 ? -19.611 -7.791 3.900 1.00 77.31 84 THR A O 1
ATOM 674 N N . LYS A 1 85 ? -19.454 -8.782 5.908 1.00 71.75 85 LYS A N 1
ATOM 675 C CA . LYS A 1 85 ? -20.057 -10.069 5.521 1.00 71.75 85 LYS A CA 1
ATOM 676 C C . LYS A 1 85 ? -21.302 -10.349 6.357 1.00 71.75 85 LYS A C 1
ATOM 678 O O . LYS A 1 85 ? -21.256 -10.292 7.584 1.00 71.75 85 LYS A O 1
ATOM 683 N N . LYS A 1 86 ? -22.402 -10.759 5.714 1.00 61.56 86 LYS A N 1
ATOM 684 C CA . LYS A 1 86 ? -23.551 -11.320 6.439 1.00 61.56 86 LYS A CA 1
ATOM 685 C C . LYS A 1 86 ? -23.113 -12.642 7.065 1.00 61.56 86 LYS A C 1
ATOM 687 O O . LYS A 1 86 ? -22.788 -13.595 6.358 1.00 61.56 86 LYS A O 1
ATOM 692 N N . LYS A 1 87 ? -23.087 -12.707 8.396 1.00 57.84 87 LYS A N 1
ATOM 693 C CA . LYS A 1 87 ? -22.839 -13.950 9.135 1.00 57.84 87 LYS A CA 1
ATOM 694 C C . LYS A 1 87 ? -23.880 -14.979 8.667 1.00 57.84 87 LYS A C 1
ATOM 696 O O . LYS A 1 87 ? -25.075 -14.759 8.851 1.00 57.84 87 LYS A O 1
ATOM 701 N N . LYS A 1 88 ? -23.453 -16.074 8.025 1.00 48.94 88 LYS A N 1
ATOM 702 C CA . LYS A 1 88 ? -24.334 -17.211 7.703 1.00 48.94 88 LYS A CA 1
ATOM 703 C C . LYS A 1 88 ? -24.824 -17.790 9.034 1.00 48.94 88 LYS A C 1
ATOM 705 O O . LYS A 1 88 ? -24.101 -18.529 9.694 1.00 48.94 88 LYS A O 1
ATOM 710 N N . GLY A 1 89 ? -26.019 -17.391 9.463 1.00 42.84 89 GLY A N 1
ATOM 711 C CA . GLY A 1 89 ? -26.697 -17.991 10.605 1.00 42.84 89 GLY A CA 1
ATOM 712 C C . GLY A 1 89 ? -26.982 -19.457 10.296 1.00 42.84 89 GLY A C 1
ATOM 713 O O . GLY A 1 89 ? -27.647 -19.763 9.308 1.00 42.84 89 GLY A O 1
ATOM 714 N N . GLY A 1 90 ? -26.412 -20.346 11.110 1.00 38.56 90 GLY A N 1
ATOM 715 C CA . GLY A 1 90 ? -26.558 -21.791 11.007 1.00 38.56 90 GLY A CA 1
ATOM 716 C C . GLY A 1 90 ? -28.020 -22.236 11.023 1.00 38.56 90 GLY A C 1
ATOM 717 O O . GLY A 1 90 ? -28.875 -21.647 11.686 1.00 38.56 90 GLY A O 1
ATOM 718 N N . GLY A 1 91 ? -28.307 -23.290 10.264 1.00 42.38 91 GLY A N 1
ATOM 719 C CA . GLY A 1 91 ? -29.639 -23.863 10.159 1.00 42.38 91 GLY A CA 1
ATOM 720 C C . GLY A 1 91 ? -30.138 -24.416 11.491 1.00 42.38 91 GLY A C 1
ATOM 721 O O . GLY A 1 91 ? -29.757 -25.511 11.887 1.00 42.38 91 GLY A O 1
ATOM 722 N N . LYS A 1 92 ? -31.055 -23.692 12.139 1.00 40.72 92 LYS A N 1
ATOM 723 C CA . LYS A 1 92 ? -32.140 -24.265 12.950 1.00 40.72 92 LYS A CA 1
ATOM 724 C C . LYS A 1 92 ? -33.210 -23.201 13.215 1.00 40.72 92 LYS A C 1
ATOM 726 O O . LYS A 1 92 ? -33.024 -22.354 14.078 1.00 40.72 92 LYS A O 1
ATOM 731 N N . LYS A 1 93 ? -34.324 -23.254 12.473 1.00 34.91 93 LYS A N 1
ATOM 732 C CA . LYS A 1 93 ? -35.695 -22.944 12.945 1.00 34.91 93 LYS A CA 1
ATOM 733 C C . LYS A 1 93 ? -36.702 -23.099 11.798 1.00 34.91 93 LYS A C 1
ATOM 735 O O . LYS A 1 93 ? -36.841 -22.238 10.937 1.00 34.91 93 LYS A O 1
ATOM 740 N N . LYS A 1 94 ? -37.426 -24.220 11.820 1.00 36.31 94 LYS A N 1
ATOM 741 C CA . LYS A 1 94 ? -38.698 -24.428 11.119 1.00 36.31 94 LYS A CA 1
ATOM 742 C C . LYS A 1 94 ? -39.799 -24.261 12.181 1.00 36.31 94 LYS A C 1
ATOM 744 O O . LYS A 1 94 ? -39.775 -25.026 13.136 1.00 36.31 94 LYS A O 1
ATOM 749 N N . LYS A 1 95 ? -40.728 -23.307 11.963 1.00 30.73 95 LYS A N 1
ATOM 750 C CA . LYS A 1 95 ? -41.987 -23.006 12.711 1.00 30.73 95 LYS A CA 1
ATOM 751 C C . LYS A 1 95 ? -41.827 -22.574 14.190 1.00 30.73 95 LYS A C 1
ATOM 753 O O . LYS A 1 95 ? -41.061 -23.173 14.916 1.00 30.73 95 LYS A O 1
ATOM 758 N N . GLY A 1 96 ? -42.539 -21.591 14.747 1.00 28.92 96 GLY A N 1
ATOM 759 C CA . GLY A 1 96 ? -43.558 -20.658 14.261 1.00 28.92 96 GLY A CA 1
ATOM 760 C C . GLY A 1 96 ? -44.145 -19.844 15.441 1.00 28.92 96 GLY A C 1
ATOM 761 O O . GLY A 1 96 ? -44.273 -20.384 16.527 1.00 28.92 96 GLY A O 1
ATOM 762 N N . LYS A 1 97 ? -44.484 -18.570 15.176 1.00 29.06 97 LYS A N 1
ATOM 763 C CA . LYS A 1 97 ? -45.584 -17.723 15.715 1.00 29.06 97 LYS A CA 1
ATOM 764 C C . LYS A 1 97 ? -45.814 -17.578 17.251 1.00 29.06 97 LYS A C 1
ATOM 766 O O . LYS A 1 97 ? -46.299 -18.516 17.867 1.00 29.06 97 LYS A O 1
ATOM 771 N N . LYS A 1 98 ? -45.729 -16.325 17.762 1.00 26.75 98 LYS A N 1
ATOM 772 C CA . LYS A 1 98 ? -46.834 -15.448 18.286 1.00 26.75 98 LYS A CA 1
ATOM 773 C C . LYS A 1 98 ? -46.518 -14.696 19.615 1.00 26.75 98 LYS A C 1
ATOM 775 O O . LYS A 1 98 ? -46.040 -15.325 20.545 1.00 26.75 98 LYS A O 1
ATOM 780 N N . GLY A 1 99 ? -46.929 -13.413 19.689 1.00 25.44 99 GLY A N 1
ATOM 781 C CA . GLY A 1 99 ? -47.150 -12.577 20.902 1.00 25.44 99 GLY A CA 1
ATOM 782 C C . GLY A 1 99 ? -45.963 -11.670 21.266 1.00 25.44 99 GLY A C 1
ATOM 783 O O . GLY A 1 99 ? -44.907 -12.212 21.549 1.00 25.44 99 GLY A O 1
ATOM 784 N N . ASP A 1 100 ? -45.946 -10.346 21.054 1.00 25.44 100 ASP A N 1
ATOM 785 C CA . ASP A 1 100 ? -46.774 -9.198 21.516 1.00 25.44 100 ASP A CA 1
ATOM 786 C C . ASP A 1 100 ? -46.333 -8.627 22.885 1.00 25.44 100 ASP A C 1
ATOM 788 O O . ASP A 1 100 ? -46.248 -9.390 23.842 1.00 25.44 100 ASP A O 1
ATOM 792 N N . LYS A 1 101 ? -46.151 -7.287 22.920 1.00 25.98 101 LYS A N 1
ATOM 793 C CA . LYS A 1 101 ? -45.997 -6.362 24.072 1.00 25.98 101 LYS A CA 1
ATOM 794 C C . LYS A 1 101 ? -44.781 -6.557 24.985 1.00 25.98 101 LYS A C 1
ATOM 796 O O . LYS A 1 101 ? -44.334 -7.669 25.199 1.00 25.98 101 LYS A O 1
ATOM 801 N N . GLN A 1 102 ? -44.198 -5.553 25.624 1.00 26.73 102 GLN A N 1
ATOM 802 C CA . GLN A 1 102 ? -44.223 -4.086 25.611 1.00 26.73 102 GLN A CA 1
ATOM 803 C C . GLN A 1 102 ? -42.981 -3.700 26.449 1.00 26.73 102 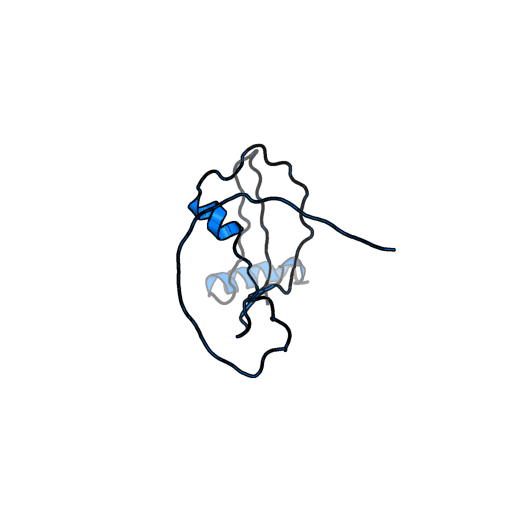GLN A C 1
ATOM 805 O O . GLN A 1 102 ? -42.544 -4.510 27.264 1.00 26.73 102 GLN A O 1
ATOM 810 N N . GLU A 1 103 ? -42.409 -2.529 26.173 1.00 25.92 103 GLU A N 1
ATOM 811 C CA . GLU A 1 103 ? -41.858 -1.555 27.142 1.00 25.92 103 GLU A CA 1
ATOM 812 C C . GLU A 1 103 ? -41.350 -2.103 28.491 1.00 25.92 103 GLU A C 1
ATOM 814 O O . GLU A 1 103 ? -42.106 -2.640 29.286 1.00 25.92 103 GLU A O 1
ATOM 819 N N . GLU A 1 104 ? -40.043 -2.053 28.740 1.00 27.00 104 GLU A N 1
ATOM 820 C CA . GLU A 1 104 ? -39.412 -0.934 29.466 1.00 27.00 104 GLU A CA 1
ATOM 821 C C . GLU A 1 104 ? -39.271 -1.297 30.956 1.00 27.00 104 GLU A C 1
ATOM 823 O O . GLU A 1 104 ? -40.017 -2.109 31.483 1.00 27.00 104 GLU A O 1
ATOM 828 N N . GLU A 1 105 ? -38.253 -0.721 31.593 1.00 29.11 105 GLU A N 1
ATOM 829 C CA . GLU A 1 105 ? -37.958 -0.780 33.033 1.00 29.11 105 GLU A CA 1
ATOM 830 C C . GLU A 1 105 ? -37.285 -2.079 33.523 1.00 29.11 105 GLU A C 1
ATOM 832 O O . GLU A 1 105 ? -37.902 -3.065 33.907 1.00 29.11 105 GLU A O 1
ATOM 837 N N . LEU A 1 106 ? -35.977 -2.226 33.297 1.00 30.52 106 LEU A N 1
ATOM 838 C CA . LEU A 1 106 ? -34.887 -1.658 34.110 1.00 30.52 106 LEU A CA 1
ATOM 839 C C . LEU A 1 106 ? -34.855 -2.212 35.536 1.00 30.52 106 LEU A C 1
ATOM 841 O O . LEU A 1 106 ? -35.634 -1.823 36.389 1.00 30.52 106 LEU A O 1
ATOM 845 N N . GLU A 1 107 ? -33.818 -3.026 35.741 1.00 33.94 107 GLU A N 1
ATOM 846 C CA . GLU A 1 107 ? -33.082 -3.186 36.990 1.00 33.94 107 GLU A CA 1
ATOM 847 C C . GLU A 1 107 ? -33.820 -3.765 38.204 1.00 33.94 107 GLU A C 1
ATOM 849 O O . GLU A 1 107 ? -34.852 -3.307 38.665 1.00 33.94 107 GLU A O 1
ATOM 854 N N . THR A 1 108 ? -33.139 -4.725 38.828 1.00 25.36 108 THR A N 1
ATOM 855 C CA . THR A 1 108 ? -33.374 -5.197 40.194 1.00 25.36 108 THR A CA 1
ATOM 856 C C . THR A 1 108 ? -34.639 -6.020 40.417 1.00 25.36 108 THR A C 1
ATOM 858 O O . THR A 1 108 ? -35.727 -5.526 40.666 1.00 25.36 108 THR A O 1
ATOM 861 N N . GLN A 1 109 ? -34.452 -7.325 40.528 1.00 33.94 109 GLN A N 1
ATOM 862 C CA . GLN A 1 109 ? -34.438 -7.948 41.850 1.00 33.94 109 GLN A CA 1
ATOM 863 C C . GLN A 1 109 ? -33.970 -9.385 41.627 1.00 33.94 109 GLN A C 1
ATOM 865 O O . GLN A 1 109 ? -34.566 -10.152 40.886 1.00 33.94 109 GLN A O 1
ATOM 870 N N . ALA A 1 110 ? -32.716 -9.660 41.959 1.00 32.94 110 ALA A N 1
ATOM 871 C CA . ALA A 1 110 ? -32.339 -9.965 43.328 1.00 32.94 110 ALA A CA 1
ATOM 872 C C . ALA A 1 110 ? -32.884 -11.332 43.708 1.00 32.94 110 ALA A C 1
ATOM 874 O O . ALA A 1 110 ? -34.095 -11.507 43.750 1.00 32.94 110 ALA A O 1
ATOM 875 N N . MET A 1 111 ? -31.943 -12.201 44.089 1.00 37.56 111 MET A N 1
ATOM 876 C CA . MET A 1 111 ? -32.210 -13.349 44.948 1.00 37.56 111 MET A CA 1
ATOM 877 C C . MET A 1 111 ? -32.993 -14.422 44.162 1.00 37.56 111 MET A C 1
ATOM 879 O O . MET A 1 111 ? -33.843 -14.159 43.335 1.00 37.56 111 MET A O 1
ATOM 883 N N . ASP A 1 112 ? -32.755 -15.705 44.247 1.00 30.59 112 ASP A N 1
ATOM 884 C CA . ASP A 1 112 ? -32.213 -16.513 45.307 1.00 30.59 112 ASP A CA 1
ATOM 885 C C . ASP A 1 112 ? -32.152 -17.897 44.610 1.00 30.59 112 ASP A C 1
ATOM 887 O O . ASP A 1 112 ? -33.110 -18.299 43.954 1.00 30.59 112 ASP A O 1
ATOM 891 N N . VAL A 1 113 ? -30.998 -18.552 44.501 1.00 31.22 113 VAL A N 1
ATOM 892 C CA . VAL A 1 113 ? -30.494 -19.500 45.510 1.00 31.22 113 VAL A CA 1
ATOM 893 C C . VAL A 1 113 ? -30.761 -20.960 45.122 1.00 31.22 113 VAL A C 1
ATOM 895 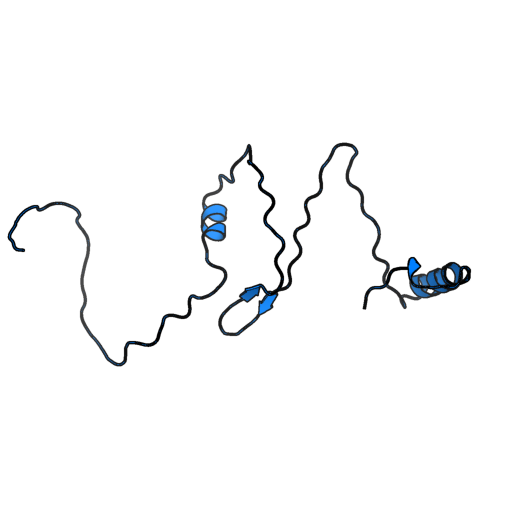O O . VAL A 1 113 ? -31.780 -21.304 44.533 1.00 31.22 113 VAL A O 1
ATOM 898 N N . THR A 1 114 ? -29.802 -21.802 45.527 1.00 39.81 114 THR A N 1
ATOM 899 C CA . THR A 1 114 ? -29.788 -23.278 45.593 1.00 39.81 114 THR A CA 1
ATOM 900 C C . THR A 1 114 ? -29.649 -24.048 44.277 1.00 39.81 114 THR A C 1
ATOM 902 O O . THR A 1 114 ? -30.329 -23.752 43.310 1.00 39.81 114 THR A O 1
ATOM 905 N N . ASN A 1 115 ? -28.872 -25.125 44.150 1.00 34.19 115 ASN A N 1
ATOM 906 C CA . ASN A 1 115 ? -27.833 -25.791 44.949 1.00 34.19 115 ASN A CA 1
ATOM 907 C C . ASN A 1 115 ? -27.332 -26.983 44.104 1.00 34.19 115 ASN A C 1
ATOM 909 O O . ASN A 1 115 ? -28.109 -27.519 43.318 1.00 34.19 115 ASN A O 1
ATOM 913 N N . GLY A 1 116 ? -26.117 -27.458 44.401 1.00 33.53 116 GLY A N 1
ATOM 914 C CA . GLY A 1 116 ? -25.665 -28.844 44.176 1.00 33.53 116 GLY A CA 1
ATOM 915 C C . GLY A 1 116 ? -25.162 -29.128 42.758 1.00 33.53 116 GLY A C 1
ATOM 916 O O . GLY A 1 116 ? -25.858 -28.852 41.791 1.00 33.53 116 GLY A O 1
ATOM 917 N N . GLU A 1 117 ? -23.959 -29.651 42.539 1.00 35.06 117 GLU A N 1
ATOM 918 C CA . GLU A 1 117 ? -23.075 -30.496 43.358 1.00 35.06 117 GLU A CA 1
ATOM 919 C C . GLU A 1 117 ? -21.609 -30.216 42.981 1.00 35.06 117 GLU A C 1
ATOM 921 O O . GLU A 1 117 ? -21.369 -29.861 41.800 1.00 35.06 117 GLU A O 1
#

pLDDT: mean 73.2, std 24.61, range [25.36, 95.81]

Organism: Kalanchoe fedtschenkoi (NCBI:txid63787)

Foldseek 3Di:
DDDDPVVVPDPCVVVVVVVCVVVVVDDDDDDDDDDPPDDDDDFDWDWDQDPQFIHTPDGDPDDDDDDPDDDDDPVVVVVVPDDRGDPPDDDDDDDDDDDDDDDDDDDDDDDDDDDDD

Secondary structure (DSSP, 8-state):
----GGG---TTHHHHHHHHHHTTSS---PPP---TT---------EEEETTEEEE---PPPP----SS----HHHHHHHTS-SB-----S--------------------------

Sequence (117 aa):
MPFTVRTLEEKRARLGLLECVNHDLLQPYPVLHEKPGDFVAHIKFTVLLMPNGSDRITSHPLQEVQPTRTVDDPKIKAWLALSTKKKKGGGKKKKGKKGDKQEEELETQAMDVTNGE

InterPro domains:
  IPR036005 Creatinase/aminopeptidase-like [G3DSA:3.90.230.10] (25-84)
  IPR036388 Winged helix-like DNA-binding domain superfamily [G3DSA:1.10.10.10] (1-24)
  IPR036390 Winged helix DNA-binding domain superfamily [SSF46785] (1-35)
  IPR047113 Proliferation-associated protein 2G4/ARX1 [PTHR10804] (1-104)

Radius of gyration: 28.88 Å; chains: 1; bounding box: 63×47×76 Å